Protein AF-A0A553KK40-F1 (afdb_monomer)

Sequence (92 aa):
MPSRKRRFGSIPCFHGNWCGPGCSGPEPPIDEIDRCCMMHDKCYRKRGYFACSCDKKLVKCLKKHIDRTTEKGRKAYLMYLYFRNSICDPKR

Radius of gyration: 13.55 Å; Cα contacts (8 Å, |Δi|>4): 125; chains: 1; bounding box: 29×28×43 Å

Structure (mmCIF, N/CA/C/O backbone):
data_AF-A0A553KK40-F1
#
_entry.id   AF-A0A553KK40-F1
#
loop_
_atom_site.group_PDB
_atom_site.id
_atom_site.type_symbol
_atom_site.label_atom_id
_atom_site.label_alt_id
_atom_site.label_comp_id
_atom_site.label_asym_id
_atom_site.label_entity_id
_atom_site.l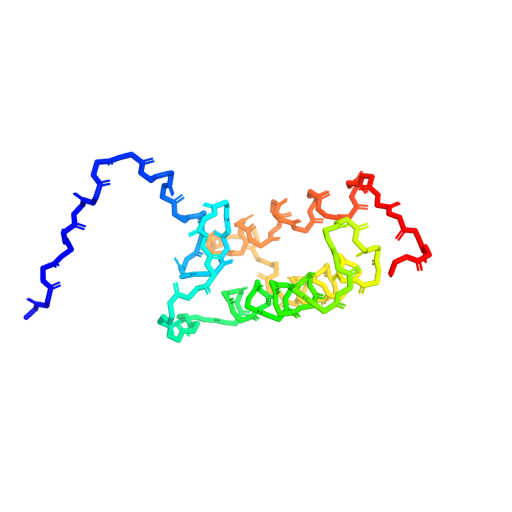abel_seq_id
_atom_site.pdbx_PDB_ins_code
_atom_site.Cartn_x
_atom_site.Cartn_y
_atom_site.Cartn_z
_atom_site.occupancy
_atom_site.B_iso_or_equiv
_atom_site.auth_seq_id
_atom_site.auth_comp_id
_atom_site.auth_asym_id
_atom_site.auth_atom_id
_atom_site.pdbx_PDB_model_num
ATOM 1 N N . MET A 1 1 ? 11.531 8.904 24.352 1.00 41.53 1 MET A N 1
ATOM 2 C CA . MET A 1 1 ? 10.635 9.192 23.208 1.00 41.53 1 MET A CA 1
ATOM 3 C C . MET A 1 1 ? 11.491 9.738 22.074 1.00 41.53 1 MET A C 1
ATOM 5 O O . MET A 1 1 ? 12.097 10.779 22.302 1.00 41.53 1 MET A O 1
ATOM 9 N N . PRO A 1 2 ? 11.649 9.078 20.912 1.00 49.78 2 PRO A N 1
ATOM 10 C CA . PRO A 1 2 ? 12.459 9.662 19.859 1.00 49.78 2 PRO A CA 1
ATOM 11 C C . PRO A 1 2 ? 11.649 10.727 19.115 1.00 49.78 2 PRO A C 1
ATOM 13 O O . PRO A 1 2 ? 10.547 10.513 18.612 1.00 49.78 2 PRO A O 1
ATOM 16 N N . SER A 1 3 ? 12.241 11.907 19.122 1.00 52.62 3 SER A N 1
ATOM 17 C CA . SER A 1 3 ? 11.875 13.156 18.479 1.00 52.62 3 SER A CA 1
ATOM 18 C C . SER A 1 3 ? 11.650 12.991 16.969 1.00 52.62 3 SER A C 1
ATOM 20 O O . SER A 1 3 ? 12.582 12.739 16.205 1.00 52.62 3 SER A O 1
ATOM 22 N N . ARG A 1 4 ? 10.410 13.213 16.506 1.00 59.94 4 ARG A N 1
ATOM 23 C CA . ARG A 1 4 ? 10.093 13.393 15.077 1.00 59.94 4 ARG A CA 1
ATOM 24 C C . ARG A 1 4 ? 10.714 14.704 14.581 1.00 59.94 4 ARG A C 1
ATOM 26 O O . ARG A 1 4 ? 10.097 15.765 14.670 1.00 59.94 4 ARG A O 1
ATOM 33 N N . LYS A 1 5 ? 11.930 14.639 14.031 1.00 50.72 5 LYS A N 1
ATOM 34 C CA . LYS A 1 5 ? 12.492 15.713 13.197 1.00 50.72 5 LYS A CA 1
ATOM 35 C C . LYS A 1 5 ? 11.617 15.853 11.947 1.00 50.72 5 LYS A C 1
ATOM 37 O O . LYS A 1 5 ? 11.735 15.069 11.010 1.00 50.72 5 LYS A O 1
ATOM 42 N N . ARG A 1 6 ? 10.714 16.837 11.941 1.00 56.41 6 ARG A N 1
ATOM 43 C CA . ARG A 1 6 ? 9.972 17.244 10.741 1.00 56.41 6 ARG A CA 1
ATOM 44 C C . ARG A 1 6 ? 10.977 17.775 9.718 1.00 56.41 6 ARG A C 1
ATOM 46 O O . ARG A 1 6 ? 11.528 18.856 9.901 1.00 56.41 6 ARG A O 1
ATOM 53 N N . ARG A 1 7 ? 11.245 16.996 8.668 1.00 58.09 7 ARG A N 1
ATOM 54 C CA . ARG A 1 7 ? 11.986 17.461 7.493 1.00 58.09 7 ARG A CA 1
ATOM 55 C C . ARG A 1 7 ? 11.092 18.437 6.727 1.00 58.09 7 ARG A C 1
ATOM 57 O O . ARG A 1 7 ? 10.008 18.068 6.286 1.00 58.09 7 ARG A O 1
ATOM 64 N N . PHE A 1 8 ? 11.528 19.688 6.619 1.00 45.34 8 PHE A N 1
ATOM 65 C CA . PHE A 1 8 ? 10.920 20.686 5.740 1.00 45.34 8 PHE A CA 1
ATOM 66 C C . PHE A 1 8 ? 10.948 20.144 4.298 1.00 45.34 8 PHE A C 1
ATOM 68 O O . PHE A 1 8 ? 12.028 19.900 3.766 1.00 45.34 8 PHE A O 1
ATOM 75 N N . GLY A 1 9 ? 9.775 19.901 3.700 1.00 54.84 9 GLY A N 1
ATOM 76 C CA . GLY A 1 9 ? 9.630 19.565 2.274 1.00 54.84 9 GLY A CA 1
ATOM 77 C C . GLY A 1 9 ? 9.110 18.163 1.919 1.00 54.84 9 GLY A C 1
ATOM 78 O O . GLY A 1 9 ? 8.914 17.894 0.739 1.00 54.84 9 GLY A O 1
ATOM 79 N N . SER A 1 10 ? 8.847 17.268 2.879 1.00 60.31 10 SER A N 1
ATOM 80 C CA . SER A 1 10 ? 8.252 15.948 2.591 1.00 60.31 10 SER A CA 1
ATOM 81 C C . SER A 1 10 ? 6.740 15.946 2.829 1.00 60.31 10 SER A C 1
ATOM 83 O O . SER A 1 10 ? 6.304 16.235 3.947 1.00 60.31 10 SER A O 1
ATOM 85 N N . ILE A 1 11 ? 5.948 15.581 1.811 1.00 72.50 11 ILE A N 1
ATOM 86 C CA . ILE A 1 11 ? 4.523 15.261 1.992 1.00 72.50 11 ILE A CA 1
ATOM 87 C C . ILE A 1 11 ? 4.447 14.135 3.035 1.00 72.50 11 ILE A C 1
ATOM 89 O O . ILE A 1 11 ? 5.152 13.135 2.887 1.00 72.50 11 ILE A O 1
ATOM 93 N N . PRO A 1 12 ? 3.667 14.291 4.119 1.00 85.69 12 PRO A N 1
ATOM 94 C CA . PRO A 1 12 ? 3.553 13.245 5.122 1.00 85.69 12 PRO A CA 1
ATOM 95 C C . PRO A 1 12 ? 2.972 11.975 4.497 1.00 85.69 12 PRO A C 1
ATOM 97 O O . PRO A 1 12 ? 2.084 12.046 3.644 1.00 85.69 12 PRO A O 1
ATOM 100 N N . CYS A 1 13 ? 3.444 10.817 4.961 1.00 92.44 13 CYS A N 1
ATOM 101 C CA . CYS A 1 13 ? 2.876 9.539 4.554 1.00 92.44 13 CYS A CA 1
ATOM 102 C C . CYS A 1 13 ? 1.375 9.525 4.797 1.00 92.44 13 CYS A C 1
ATOM 104 O O . CYS A 1 13 ? 0.889 9.951 5.847 1.00 92.44 13 CYS A O 1
ATOM 106 N N . PHE A 1 14 ? 0.646 9.017 3.810 1.00 95.31 14 PHE A N 1
ATOM 107 C CA . PHE A 1 14 ? -0.796 8.869 3.892 1.00 95.31 14 PHE A CA 1
ATOM 108 C C . PHE A 1 14 ? -1.178 7.920 5.037 1.00 95.31 14 PHE A C 1
ATOM 110 O O . PHE A 1 14 ? -2.129 8.170 5.785 1.00 95.31 14 PHE A O 1
ATOM 117 N N . HIS A 1 15 ? -0.400 6.847 5.203 1.00 95.81 15 HIS A N 1
ATOM 118 C CA . HIS A 1 15 ? -0.513 5.907 6.313 1.00 95.81 15 HIS A CA 1
ATOM 119 C C . HIS A 1 15 ? 0.847 5.269 6.612 1.00 95.81 15 HIS A C 1
ATOM 121 O O . HIS A 1 15 ? 1.566 4.891 5.691 1.00 95.81 15 HIS A O 1
ATOM 127 N N . GLY A 1 16 ? 1.189 5.149 7.895 1.00 95.38 16 GLY A N 1
ATOM 128 C CA . GLY A 1 16 ? 2.407 4.469 8.334 1.00 95.38 16 GLY A CA 1
ATOM 129 C C . GLY A 1 16 ? 3.702 5.006 7.725 1.00 95.38 16 GLY A C 1
ATOM 130 O O . GLY A 1 16 ? 3.893 6.219 7.631 1.00 95.38 16 GLY A O 1
ATOM 131 N N . ASN A 1 17 ? 4.593 4.084 7.363 1.00 96.81 17 ASN A N 1
ATOM 132 C CA . ASN A 1 17 ? 5.937 4.361 6.851 1.00 96.81 17 ASN A CA 1
ATOM 133 C C . ASN A 1 17 ? 6.080 4.071 5.344 1.00 96.81 17 ASN A C 1
ATOM 135 O O . ASN A 1 17 ? 7.096 4.433 4.745 1.00 96.81 17 ASN A O 1
ATOM 139 N N . TRP A 1 18 ? 5.089 3.409 4.738 1.00 97.62 18 TRP A N 1
ATOM 140 C CA . TRP A 1 18 ? 5.155 2.881 3.372 1.00 97.62 18 TRP A CA 1
ATOM 141 C C . TRP A 1 18 ? 3.987 3.307 2.481 1.00 97.62 18 TRP A C 1
ATOM 143 O O . TRP A 1 18 ? 4.058 3.149 1.269 1.00 97.62 18 TRP A O 1
ATOM 153 N N . CYS A 1 19 ? 2.881 3.822 3.024 1.00 97.12 19 CYS A N 1
ATOM 154 C CA . CYS A 1 19 ? 1.776 4.274 2.179 1.00 97.12 19 CYS A CA 1
ATOM 155 C C . CYS A 1 19 ? 1.907 5.768 1.865 1.00 97.12 19 CYS A C 1
ATOM 157 O O . CYS A 1 19 ? 1.572 6.614 2.697 1.00 97.12 19 CYS A O 1
ATOM 159 N N . GLY A 1 20 ? 2.322 6.104 0.642 1.00 94.12 20 GLY A N 1
ATOM 160 C CA . GLY A 1 20 ? 2.240 7.459 0.088 1.00 94.12 20 GLY A CA 1
ATOM 161 C C . GLY A 1 20 ? 3.486 7.899 -0.689 1.00 94.12 20 GLY A C 1
ATOM 162 O O . GLY A 1 20 ? 4.520 7.234 -0.639 1.00 94.12 20 GLY A O 1
ATOM 163 N N . PRO A 1 21 ? 3.418 9.027 -1.419 1.00 91.19 21 PRO A N 1
ATOM 164 C CA . PRO A 1 21 ? 4.573 9.567 -2.129 1.00 91.19 21 PRO A CA 1
ATOM 165 C C . PRO A 1 21 ? 5.737 9.857 -1.173 1.00 91.19 21 PRO A C 1
ATOM 167 O O . PRO A 1 21 ? 5.577 10.588 -0.200 1.00 91.19 21 PRO A O 1
ATOM 170 N N . GLY A 1 22 ? 6.912 9.296 -1.463 1.00 89.56 22 GLY A N 1
ATOM 171 C CA . GLY A 1 22 ? 8.103 9.459 -0.622 1.00 89.56 22 GLY A CA 1
ATOM 172 C C . GLY A 1 22 ? 8.133 8.576 0.631 1.00 89.56 22 GLY A C 1
ATOM 173 O O . GLY A 1 22 ? 9.029 8.743 1.456 1.00 89.56 22 GLY A O 1
ATOM 174 N N . C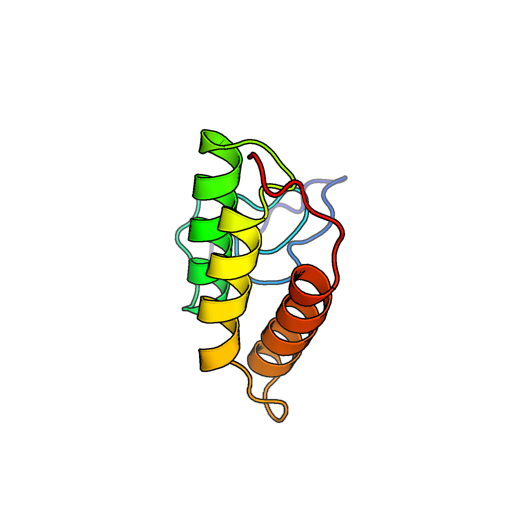YS A 1 23 ? 7.198 7.634 0.767 1.00 93.88 23 CYS A N 1
ATOM 175 C CA . CYS A 1 23 ? 7.096 6.729 1.907 1.00 93.88 23 CYS A CA 1
ATOM 176 C C . CYS A 1 23 ? 7.419 5.310 1.469 1.00 93.88 23 CYS A C 1
ATOM 178 O O . CYS A 1 23 ? 6.553 4.636 0.937 1.00 93.88 23 CYS A O 1
ATOM 180 N N . SER A 1 24 ? 8.662 4.870 1.674 1.00 94.44 24 SER A N 1
ATOM 181 C CA . SER A 1 24 ? 9.120 3.529 1.278 1.00 94.44 24 SER A CA 1
ATOM 182 C C . SER A 1 24 ? 10.140 2.952 2.268 1.00 94.44 24 SER A C 1
ATOM 184 O O . SER A 1 24 ? 11.168 2.390 1.870 1.00 94.44 24 SER A O 1
ATOM 186 N N . GLY A 1 25 ? 9.869 3.112 3.568 1.00 88.81 25 GLY A N 1
ATOM 187 C CA . GLY A 1 25 ? 10.777 2.726 4.654 1.00 88.81 25 GLY A CA 1
ATOM 188 C C . GLY A 1 25 ? 11.798 3.821 5.013 1.00 88.81 25 GLY A C 1
ATOM 189 O O . GLY A 1 25 ? 11.605 4.982 4.647 1.00 88.81 25 GLY A O 1
ATOM 190 N N . PRO A 1 26 ? 12.883 3.496 5.746 1.00 92.94 26 PRO A N 1
ATOM 191 C CA . PRO A 1 26 ? 13.379 2.151 6.078 1.00 92.94 26 PRO A CA 1
ATOM 192 C C . PRO A 1 26 ? 12.669 1.470 7.257 1.00 92.94 26 PRO A C 1
ATOM 194 O O . PRO A 1 26 ? 12.859 0.273 7.462 1.00 92.94 26 PRO A O 1
ATOM 197 N N . GLU A 1 27 ? 11.865 2.213 8.016 1.00 95.62 27 GLU A N 1
ATOM 198 C CA . GLU A 1 27 ? 11.179 1.708 9.207 1.00 95.62 27 GLU A CA 1
ATOM 199 C C . GLU A 1 27 ?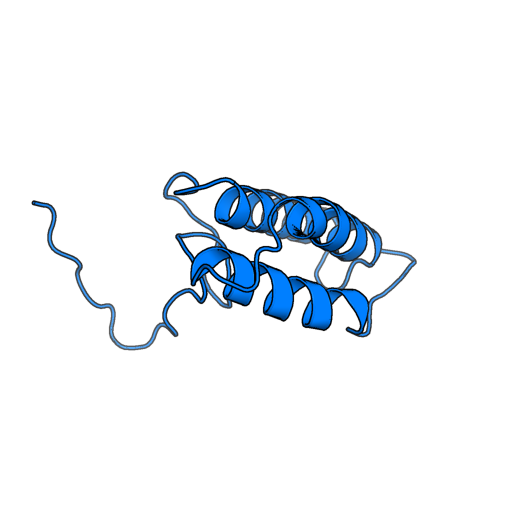 10.234 0.534 8.887 1.00 95.62 27 GLU A C 1
ATOM 201 O O . GLU A 1 27 ? 9.654 0.484 7.795 1.00 95.62 27 GLU A O 1
ATOM 206 N N . PRO A 1 28 ? 10.043 -0.422 9.817 1.00 97.06 28 PRO A N 1
ATOM 207 C CA . PRO A 1 28 ? 9.124 -1.536 9.612 1.00 97.06 28 PRO A CA 1
ATOM 208 C C . PRO A 1 28 ? 7.680 -1.043 9.413 1.00 97.06 28 PRO A C 1
ATOM 210 O O . PRO A 1 28 ? 7.325 0.040 9.891 1.00 97.06 28 PRO A O 1
ATOM 213 N N . PRO A 1 29 ? 6.830 -1.814 8.709 1.00 97.94 29 PRO A N 1
ATOM 214 C CA . PRO A 1 29 ? 5.423 -1.470 8.584 1.00 97.94 29 PRO A CA 1
ATOM 215 C C . PRO A 1 29 ? 4.756 -1.454 9.963 1.00 97.94 29 PRO A C 1
ATOM 217 O O . PRO A 1 29 ? 4.976 -2.362 10.766 1.00 97.94 29 PRO A O 1
ATOM 220 N N . ILE A 1 30 ? 3.942 -0.433 10.235 1.00 97.19 30 ILE A N 1
ATOM 221 C CA . ILE A 1 30 ? 3.309 -0.262 11.555 1.00 97.19 30 ILE A CA 1
ATOM 222 C C . ILE A 1 30 ? 2.053 -1.120 11.750 1.00 97.19 30 ILE A C 1
ATOM 224 O O . ILE A 1 30 ? 1.629 -1.345 12.880 1.00 97.19 30 ILE A O 1
ATOM 228 N N . ASP A 1 31 ? 1.440 -1.575 10.656 1.00 97.69 31 ASP A N 1
ATOM 229 C CA . ASP A 1 31 ? 0.293 -2.480 10.644 1.00 97.69 31 ASP A CA 1
ATOM 230 C C . ASP A 1 31 ? 0.184 -3.227 9.299 1.00 97.69 31 ASP A C 1
ATOM 232 O O . ASP A 1 31 ? 1.022 -3.082 8.405 1.00 97.69 31 ASP A O 1
ATOM 236 N N . GLU A 1 32 ? -0.858 -4.048 9.144 1.00 98.25 32 GLU A N 1
ATOM 237 C CA . GLU A 1 32 ? -1.071 -4.840 7.926 1.00 98.25 32 GLU A CA 1
ATOM 238 C C . GLU A 1 32 ? -1.398 -3.989 6.685 1.00 98.25 32 GLU A C 1
ATOM 240 O O . GLU A 1 32 ? -1.077 -4.390 5.567 1.00 98.25 32 GLU A O 1
ATOM 245 N N . ILE A 1 33 ? -1.979 -2.795 6.851 1.00 98.38 33 ILE A N 1
ATOM 246 C CA . ILE A 1 33 ? -2.238 -1.879 5.728 1.00 98.38 33 ILE A CA 1
ATOM 247 C C . ILE A 1 33 ? -0.910 -1.296 5.236 1.00 98.38 33 ILE A C 1
ATOM 249 O O . ILE A 1 33 ? -0.636 -1.311 4.035 1.00 98.38 33 ILE A O 1
ATOM 253 N N . ASP A 1 34 ? -0.05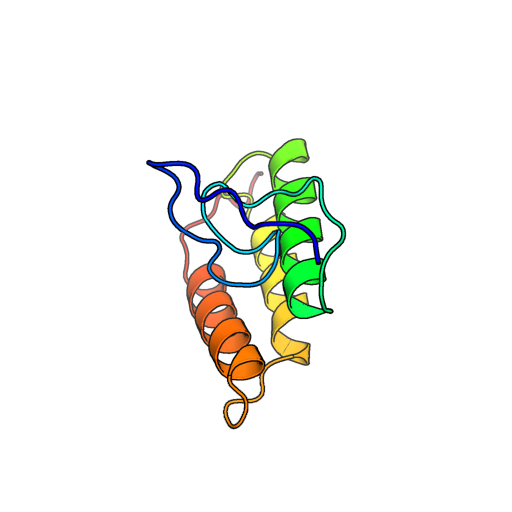5 -0.857 6.159 1.00 98.50 34 ASP A N 1
ATOM 254 C CA . ASP A 1 34 ? 1.294 -0.375 5.863 1.00 98.50 34 ASP A CA 1
ATOM 255 C C . ASP A 1 34 ? 2.159 -1.485 5.239 1.00 98.50 34 ASP A C 1
ATOM 257 O O . ASP A 1 34 ? 2.904 -1.263 4.283 1.00 98.50 34 ASP A O 1
ATOM 261 N N . ARG A 1 35 ? 1.984 -2.737 5.687 1.00 98.62 35 ARG A N 1
ATOM 262 C CA . ARG A 1 35 ? 2.621 -3.914 5.078 1.00 98.62 35 ARG A CA 1
ATOM 263 C C . ARG A 1 35 ? 2.175 -4.136 3.631 1.00 98.62 35 ARG A C 1
ATOM 265 O O . ARG A 1 35 ? 3.018 -4.483 2.798 1.00 98.62 35 ARG A O 1
ATOM 272 N N . CYS A 1 36 ? 0.895 -3.928 3.307 1.00 98.69 36 CYS A N 1
ATOM 273 C CA . CYS A 1 36 ? 0.419 -3.984 1.922 1.00 98.69 36 CYS A CA 1
ATOM 274 C C . CYS A 1 36 ? 1.165 -2.966 1.040 1.00 98.69 36 CYS A C 1
ATOM 276 O O . CYS A 1 36 ? 1.614 -3.324 -0.052 1.00 98.69 36 CYS A O 1
ATOM 278 N N . CYS A 1 37 ? 1.352 -1.735 1.525 1.00 98.56 37 CYS A N 1
ATOM 279 C CA . CYS A 1 37 ? 2.096 -0.692 0.815 1.00 98.56 37 CYS A CA 1
ATOM 280 C C . CYS A 1 37 ? 3.587 -1.036 0.685 1.00 98.56 37 CYS A C 1
ATOM 282 O O . CYS A 1 37 ? 4.138 -0.970 -0.410 1.00 98.56 37 CYS A O 1
ATOM 284 N N . MET A 1 38 ? 4.220 -1.565 1.739 1.00 98.62 38 MET A N 1
ATOM 285 C CA . MET A 1 38 ? 5.604 -2.052 1.665 1.00 98.62 38 MET A CA 1
ATOM 286 C C . MET A 1 38 ? 5.795 -3.093 0.553 1.00 98.62 38 MET A C 1
ATOM 288 O O . MET A 1 38 ? 6.800 -3.094 -0.165 1.00 98.62 38 MET A O 1
ATOM 292 N N . MET A 1 39 ? 4.856 -4.034 0.428 1.00 98.56 39 MET A N 1
ATOM 293 C CA . MET A 1 39 ? 4.903 -5.054 -0.621 1.00 98.56 39 MET A CA 1
ATOM 294 C C . MET A 1 39 ? 4.715 -4.453 -2.017 1.00 98.56 39 MET A C 1
ATOM 296 O O . MET A 1 39 ? 5.349 -4.922 -2.966 1.00 98.56 39 MET A O 1
ATOM 300 N N . HIS A 1 40 ? 3.868 -3.432 -2.139 1.00 98.44 40 HIS A N 1
ATOM 301 C CA . HIS A 1 40 ? 3.639 -2.697 -3.380 1.00 98.44 40 HIS A CA 1
ATOM 302 C C . HIS A 1 40 ? 4.885 -1.926 -3.822 1.00 98.44 40 HIS A C 1
ATOM 304 O O . HIS A 1 40 ? 5.364 -2.168 -4.928 1.00 98.44 40 HIS A O 1
ATOM 310 N N . ASP A 1 41 ? 5.512 -1.163 -2.930 1.00 98.31 41 ASP A N 1
ATOM 311 C CA . ASP A 1 41 ? 6.767 -0.449 -3.199 1.00 98.31 41 ASP A CA 1
ATOM 312 C C . ASP A 1 41 ? 7.892 -1.391 -3.629 1.00 98.31 41 ASP A C 1
ATOM 314 O O . ASP A 1 41 ? 8.630 -1.143 -4.587 1.00 98.31 41 ASP A O 1
ATOM 318 N N . LYS A 1 42 ? 8.031 -2.529 -2.937 1.00 98.19 42 LYS A N 1
ATOM 319 C CA . LYS A 1 42 ? 8.999 -3.570 -3.312 1.00 98.19 42 LYS A CA 1
ATOM 320 C C . LYS A 1 42 ? 8.690 -4.168 -4.687 1.00 98.19 42 LYS A C 1
ATOM 322 O O . LYS A 1 42 ? 9.620 -4.551 -5.393 1.00 98.19 42 LYS A O 1
ATOM 327 N N . CYS A 1 43 ? 7.417 -4.265 -5.067 1.00 98.44 43 CYS A N 1
ATOM 328 C CA . CYS A 1 43 ? 7.005 -4.722 -6.390 1.00 98.44 43 CYS A CA 1
ATOM 329 C C . CYS A 1 43 ? 7.347 -3.684 -7.466 1.00 98.44 43 CYS A C 1
ATOM 331 O O . CYS A 1 43 ? 7.998 -4.034 -8.450 1.00 98.44 43 CYS A O 1
ATOM 333 N N . TYR A 1 44 ? 7.017 -2.411 -7.242 1.00 97.75 44 TYR A N 1
ATOM 334 C CA . TYR A 1 44 ? 7.376 -1.304 -8.131 1.00 97.75 44 TYR A CA 1
ATOM 335 C C . TYR A 1 44 ? 8.881 -1.159 -8.329 1.00 97.75 44 TYR A C 1
ATOM 337 O O . TYR A 1 44 ? 9.329 -0.974 -9.455 1.00 97.75 44 TYR A O 1
ATOM 345 N N . ARG A 1 45 ? 9.692 -1.364 -7.289 1.00 96.62 45 ARG A N 1
ATOM 346 C CA . ARG A 1 45 ? 11.158 -1.377 -7.428 1.00 96.62 45 ARG A CA 1
ATOM 347 C C . ARG A 1 45 ? 11.668 -2.452 -8.392 1.00 96.62 45 ARG A C 1
ATOM 349 O O . ARG A 1 45 ? 12.709 -2.273 -9.007 1.00 96.62 45 ARG A O 1
ATOM 356 N N . LYS A 1 46 ? 10.958 -3.580 -8.493 1.00 97.75 46 LYS A N 1
ATOM 357 C CA . LYS A 1 46 ? 11.340 -4.718 -9.343 1.00 97.75 46 LYS A CA 1
ATOM 358 C C . LYS A 1 46 ? 10.763 -4.634 -10.755 1.00 97.75 46 LYS A C 1
ATOM 360 O O . LYS A 1 46 ? 11.399 -5.116 -11.681 1.00 97.75 46 LYS A O 1
ATOM 365 N N . ARG A 1 47 ? 9.548 -4.099 -10.906 1.00 97.25 47 ARG A N 1
ATOM 366 C CA . ARG A 1 47 ? 8.769 -4.134 -12.162 1.00 97.25 47 ARG A CA 1
ATOM 367 C C . ARG A 1 47 ? 8.596 -2.766 -12.827 1.00 97.25 47 ARG A C 1
ATOM 369 O O . ARG A 1 47 ? 8.144 -2.682 -13.962 1.00 97.25 47 ARG A O 1
ATOM 376 N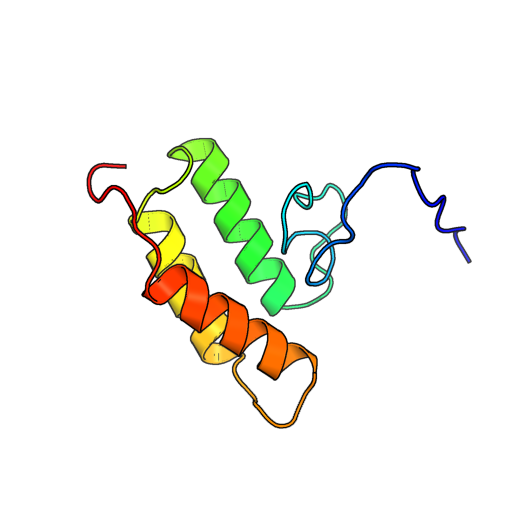 N . GLY A 1 48 ? 8.967 -1.699 -12.127 1.00 96.81 48 GLY A N 1
ATOM 377 C CA . GLY A 1 48 ? 8.678 -0.324 -12.507 1.00 96.81 48 GLY A CA 1
ATOM 378 C C . GLY A 1 48 ? 7.319 0.156 -11.994 1.00 96.81 48 GLY A C 1
ATOM 379 O O . GLY A 1 48 ? 6.437 -0.627 -11.631 1.00 96.81 48 GLY A O 1
ATOM 380 N N . TYR A 1 49 ? 7.161 1.479 -11.968 1.00 95.75 49 TYR A N 1
ATOM 381 C CA . TYR A 1 49 ? 5.901 2.140 -11.628 1.00 95.75 49 TYR A CA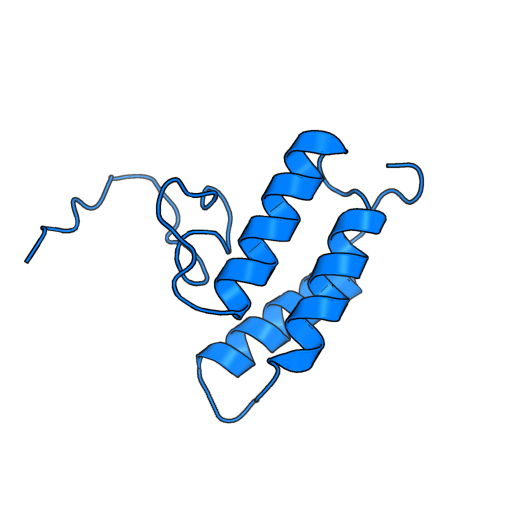 1
ATOM 382 C C . TYR A 1 49 ? 4.780 1.759 -12.602 1.00 95.75 49 TYR A C 1
ATOM 384 O O . TYR A 1 49 ? 5.046 1.425 -13.759 1.00 95.75 49 TYR A O 1
ATOM 392 N N . PHE A 1 50 ? 3.531 1.847 -12.139 1.00 96.81 50 PHE A N 1
ATOM 393 C CA . PHE A 1 50 ? 2.321 1.540 -12.912 1.00 96.81 50 PHE A CA 1
ATOM 394 C C . PHE A 1 50 ? 2.221 0.086 -13.390 1.00 96.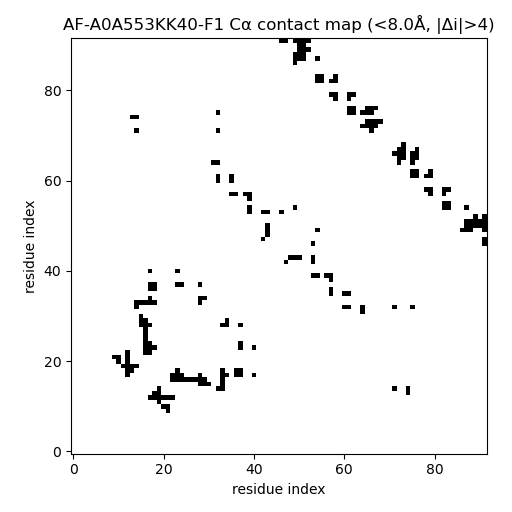81 50 PHE A C 1
ATOM 396 O O . PHE A 1 50 ? 1.465 -0.205 -14.308 1.00 96.81 50 PHE A O 1
ATOM 403 N N . ALA A 1 51 ? 2.966 -0.852 -12.804 1.00 98.31 51 ALA A N 1
ATOM 404 C CA . ALA A 1 51 ? 2.797 -2.266 -13.111 1.00 98.31 51 ALA A CA 1
ATOM 405 C C . ALA A 1 51 ? 1.437 -2.768 -12.600 1.00 98.31 51 ALA A C 1
ATOM 407 O O . ALA A 1 51 ? 1.247 -2.915 -11.388 1.00 98.31 51 ALA A O 1
ATOM 408 N N . CYS A 1 52 ? 0.511 -3.116 -13.506 1.00 98.38 52 CYS A N 1
ATOM 409 C CA . CYS A 1 52 ? -0.824 -3.598 -13.119 1.00 98.38 52 CYS A CA 1
ATOM 410 C C . CYS A 1 52 ? -0.758 -4.810 -12.181 1.00 98.38 52 CYS A C 1
ATOM 412 O O . CYS A 1 52 ? -1.632 -5.027 -11.342 1.00 98.38 52 CYS A O 1
ATOM 414 N N . SER A 1 53 ? 0.272 -5.641 -12.336 1.00 98.25 53 SER A N 1
ATOM 415 C CA . SER A 1 53 ? 0.520 -6.805 -11.487 1.00 98.25 53 SER A CA 1
ATOM 416 C C . SER A 1 53 ? 0.830 -6.430 -10.030 1.00 98.25 53 SER A C 1
ATOM 418 O O . SER A 1 53 ? 0.465 -7.180 -9.120 1.00 98.25 53 SER A O 1
ATOM 420 N N . CYS A 1 54 ? 1.458 -5.276 -9.791 1.00 98.56 54 CYS A N 1
ATOM 421 C CA . CYS A 1 54 ? 1.705 -4.732 -8.459 1.00 98.56 54 CYS A CA 1
ATOM 422 C C . CYS A 1 54 ? 0.428 -4.121 -7.873 1.00 98.56 54 CYS A C 1
ATOM 424 O O . CYS A 1 54 ? 0.057 -4.465 -6.749 1.00 98.56 54 CYS A O 1
ATOM 426 N N . ASP A 1 55 ? -0.301 -3.320 -8.653 1.00 98.38 55 ASP A N 1
ATOM 427 C CA . ASP A 1 55 ? -1.548 -2.682 -8.210 1.00 98.38 55 ASP A CA 1
ATOM 428 C C . ASP A 1 55 ? -2.620 -3.713 -7.849 1.00 98.38 55 ASP A C 1
ATOM 430 O O . ASP A 1 55 ? -3.226 -3.645 -6.780 1.00 98.38 55 ASP A O 1
ATOM 434 N N . LYS A 1 56 ? -2.784 -4.765 -8.661 1.00 98.56 56 LYS A N 1
ATOM 435 C CA . LYS A 1 56 ? -3.709 -5.873 -8.361 1.00 98.56 56 LYS A CA 1
ATOM 436 C C . LYS A 1 56 ? -3.373 -6.573 -7.042 1.00 98.56 56 LYS A C 1
ATOM 438 O O . LYS A 1 56 ? -4.282 -6.960 -6.303 1.00 98.56 56 LYS A O 1
ATOM 443 N N . LYS A 1 57 ? -2.083 -6.748 -6.727 1.00 98.56 57 LYS A N 1
ATOM 444 C CA . LYS A 1 57 ? -1.647 -7.339 -5.449 1.00 98.56 57 LYS A CA 1
ATOM 445 C C . LYS A 1 57 ? -1.972 -6.417 -4.280 1.00 98.56 57 LYS A C 1
ATOM 447 O O . LYS A 1 57 ? -2.494 -6.902 -3.276 1.00 98.56 57 LYS A O 1
ATOM 452 N N . LEU A 1 58 ? -1.727 -5.115 -4.432 1.00 98.69 58 LEU A N 1
ATOM 453 C CA . LEU A 1 58 ? -2.075 -4.114 -3.427 1.00 98.69 58 LEU A CA 1
ATOM 454 C C . LEU A 1 58 ? -3.588 -4.094 -3.170 1.00 98.69 58 LEU A C 1
ATOM 456 O O . LEU A 1 58 ? -4.015 -4.267 -2.032 1.00 98.69 58 LEU A O 1
ATOM 460 N N . VAL A 1 59 ? -4.403 -4.002 -4.223 1.00 98.69 59 VAL A N 1
ATOM 461 C CA . VAL A 1 59 ? -5.874 -4.026 -4.151 1.00 98.69 59 VAL A CA 1
ATOM 462 C C . VAL A 1 59 ? -6.379 -5.285 -3.438 1.00 98.69 59 VAL A C 1
ATOM 464 O O . VAL A 1 59 ? -7.230 -5.196 -2.549 1.00 98.69 59 VAL A O 1
ATOM 467 N N . LYS A 1 60 ? -5.835 -6.465 -3.771 1.00 98.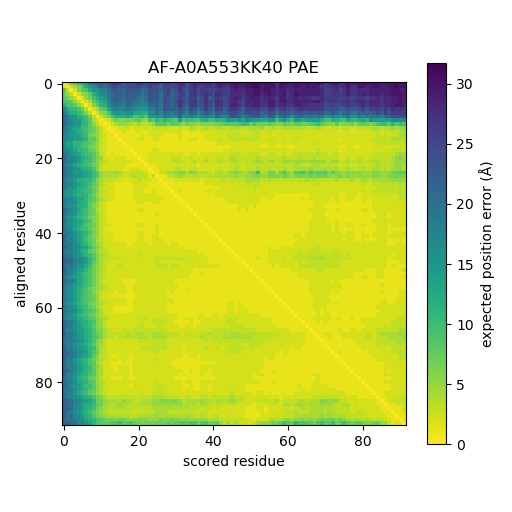75 60 LYS A N 1
ATOM 468 C CA . LYS A 1 60 ? -6.196 -7.731 -3.110 1.00 98.75 60 LYS A CA 1
ATOM 469 C C . LYS A 1 60 ? -5.827 -7.740 -1.623 1.00 98.75 60 LYS A C 1
ATOM 471 O O . LYS A 1 60 ? -6.571 -8.310 -0.827 1.00 98.75 60 LYS A O 1
ATOM 476 N N . CYS A 1 61 ? -4.694 -7.142 -1.260 1.00 98.69 61 CYS A N 1
ATOM 477 C CA . CYS A 1 61 ? -4.242 -7.023 0.124 1.00 98.69 61 CYS A CA 1
ATOM 478 C C . CYS A 1 61 ? -5.166 -6.088 0.918 1.00 98.69 61 CYS A C 1
ATOM 480 O O . CYS A 1 61 ? -5.787 -6.513 1.890 1.00 98.69 61 CYS A O 1
ATOM 482 N N . LEU A 1 62 ? -5.367 -4.860 0.424 1.00 98.62 62 LEU A N 1
ATOM 483 C CA . LEU A 1 62 ? -6.188 -3.833 1.070 1.00 98.62 62 LEU A CA 1
ATOM 484 C C . LEU A 1 62 ? -7.638 -4.268 1.275 1.00 98.62 62 LEU A C 1
ATOM 486 O O . LEU A 1 62 ? -8.215 -3.950 2.310 1.00 98.62 62 LEU A O 1
ATOM 490 N N . LYS A 1 63 ? -8.215 -5.038 0.341 1.00 98.44 63 LYS A N 1
ATOM 491 C CA . LYS A 1 63 ? -9.604 -5.519 0.430 1.00 98.44 63 LYS A CA 1
ATOM 492 C C . LYS A 1 63 ? -9.914 -6.237 1.753 1.00 98.44 63 LYS A C 1
ATOM 494 O O . LYS A 1 63 ? -11.046 -6.164 2.217 1.00 98.44 63 LYS A O 1
ATOM 499 N N . LYS A 1 64 ? -8.926 -6.895 2.370 1.00 98.19 64 LYS A N 1
ATOM 500 C CA . LYS A 1 64 ? -9.075 -7.612 3.651 1.00 98.19 64 LYS A CA 1
ATOM 501 C C . LYS A 1 64 ? -9.113 -6.696 4.877 1.00 98.19 64 LYS A C 1
ATOM 503 O O . LYS A 1 64 ? -9.486 -7.142 5.953 1.00 98.19 64 LYS A O 1
ATOM 508 N N . HIS A 1 65 ? -8.705 -5.442 4.716 1.00 97.88 65 HIS A N 1
ATOM 509 C CA . HIS A 1 65 ? -8.555 -4.465 5.794 1.00 97.88 65 HIS A CA 1
ATOM 510 C C . HIS A 1 65 ? -9.510 -3.274 5.638 1.00 97.88 65 HIS A C 1
ATOM 512 O O . HIS A 1 65 ? -9.370 -2.269 6.334 1.00 97.88 65 HIS A O 1
ATOM 518 N N . ILE A 1 66 ? -10.478 -3.372 4.721 1.00 98.12 66 ILE A N 1
ATOM 519 C CA . ILE A 1 66 ? -11.518 -2.361 4.554 1.00 98.12 66 ILE A CA 1
ATOM 520 C C . ILE A 1 66 ? -12.519 -2.502 5.693 1.00 98.12 66 ILE A C 1
ATOM 522 O O . ILE A 1 66 ? -13.305 -3.443 5.747 1.00 98.12 66 ILE A O 1
ATOM 526 N N . ASP A 1 67 ? -12.516 -1.495 6.551 1.00 97.25 67 ASP A N 1
ATOM 527 C CA . ASP A 1 67 ? -13.541 -1.258 7.553 1.00 97.25 67 ASP A CA 1
ATOM 528 C C . ASP A 1 67 ? -13.845 0.241 7.570 1.00 97.25 67 ASP A C 1
ATOM 530 O O . ASP A 1 67 ? -13.050 1.063 8.028 1.00 97.25 67 ASP A O 1
ATOM 534 N N . ARG A 1 68 ? -15.010 0.614 7.038 1.00 95.62 68 ARG A N 1
ATOM 535 C CA . ARG A 1 68 ? -15.404 2.022 6.892 1.00 95.62 68 ARG A CA 1
ATOM 536 C C . ARG A 1 68 ? -15.748 2.692 8.223 1.00 95.62 68 ARG A C 1
ATOM 538 O O . ARG A 1 68 ? -15.997 3.896 8.217 1.00 95.62 68 ARG A O 1
ATOM 545 N N . THR A 1 69 ? -15.773 1.957 9.334 1.00 97.50 69 THR A N 1
ATOM 546 C CA . THR A 1 69 ? -16.016 2.507 10.673 1.00 97.50 69 THR A CA 1
ATOM 547 C C . THR A 1 69 ? -14.725 3.006 11.331 1.00 97.50 69 THR A C 1
ATOM 549 O O . THR A 1 69 ? -14.758 3.994 12.069 1.00 97.50 69 THR A O 1
ATOM 552 N N . THR A 1 70 ? -13.570 2.428 10.978 1.00 97.06 70 THR A N 1
ATOM 553 C CA . THR A 1 70 ? -12.255 2.801 11.526 1.00 97.06 70 THR A CA 1
ATOM 554 C C . THR A 1 70 ? -11.503 3.773 10.616 1.00 97.06 70 THR A C 1
ATOM 556 O O . THR A 1 70 ? -11.686 3.789 9.400 1.00 97.06 70 THR A O 1
ATOM 559 N N . GLU A 1 71 ? -10.624 4.607 11.180 1.00 96.00 71 GLU A N 1
ATOM 560 C CA . GLU A 1 71 ? -9.782 5.511 10.378 1.00 96.00 71 GLU A CA 1
ATOM 561 C C . GLU A 1 71 ? -8.890 4.729 9.399 1.00 96.00 71 GLU A C 1
ATOM 563 O O . GLU A 1 71 ? -8.881 5.012 8.199 1.00 96.00 71 GLU A O 1
ATOM 568 N N . LYS A 1 72 ? -8.194 3.695 9.889 1.00 95.81 72 LYS A N 1
ATOM 569 C CA . LYS A 1 72 ? -7.304 2.865 9.064 1.00 95.81 72 LYS A CA 1
ATOM 570 C C . LYS A 1 72 ? -8.058 2.160 7.933 1.00 95.81 72 LYS A C 1
ATOM 572 O O . LYS A 1 72 ? -7.593 2.152 6.797 1.00 95.81 72 LYS A O 1
ATOM 577 N N . GLY A 1 73 ? -9.255 1.640 8.203 1.00 97.44 73 GLY A N 1
ATOM 578 C CA . GLY A 1 73 ? -10.049 0.960 7.187 1.00 97.44 73 GLY A CA 1
ATOM 579 C C . GLY A 1 73 ? -10.635 1.920 6.146 1.00 97.44 73 GLY A C 1
ATOM 580 O O . GLY A 1 73 ? -10.707 1.561 4.969 1.00 97.44 73 GLY A O 1
ATOM 581 N N . ARG A 1 74 ? -10.944 3.174 6.516 1.00 98.38 74 ARG A N 1
ATOM 582 C CA . ARG A 1 74 ? -11.256 4.242 5.545 1.00 98.38 74 ARG A CA 1
ATOM 583 C C . ARG A 1 74 ? -10.055 4.554 4.650 1.00 98.38 74 ARG A C 1
ATOM 585 O O . ARG A 1 74 ? -10.223 4.644 3.437 1.00 98.38 74 ARG A O 1
ATOM 592 N N . LYS A 1 75 ? -8.843 4.653 5.208 1.00 97.81 75 LYS A N 1
ATOM 593 C CA . LYS A 1 75 ? -7.612 4.836 4.415 1.00 97.81 75 LYS A CA 1
ATOM 594 C C . LYS A 1 75 ? -7.375 3.666 3.457 1.00 97.81 75 LYS A C 1
ATOM 596 O O . LYS A 1 75 ? -7.129 3.895 2.274 1.00 97.81 75 LYS A O 1
ATOM 601 N N . ALA A 1 76 ? -7.531 2.427 3.928 1.00 98.25 76 ALA A N 1
ATOM 602 C CA . ALA A 1 76 ? -7.452 1.235 3.083 1.00 98.25 76 ALA A CA 1
ATOM 603 C C . ALA A 1 76 ? -8.479 1.266 1.943 1.00 98.25 76 ALA A C 1
ATOM 605 O O . ALA A 1 76 ? -8.140 0.943 0.806 1.00 98.25 76 ALA A O 1
ATOM 606 N N . TYR A 1 77 ? -9.710 1.705 2.223 1.00 98.50 77 TYR A N 1
ATOM 607 C CA . TYR A 1 77 ? -10.759 1.862 1.217 1.00 98.50 77 TYR A CA 1
ATOM 608 C C . TYR A 1 77 ? -10.406 2.905 0.148 1.00 98.50 77 TYR A C 1
ATOM 610 O O . TYR A 1 77 ? -10.584 2.640 -1.039 1.00 98.50 77 TYR A O 1
ATOM 618 N N . LEU A 1 78 ? -9.863 4.062 0.540 1.00 98.12 78 LEU A N 1
ATOM 619 C CA . LEU A 1 78 ? -9.445 5.101 -0.408 1.00 98.12 78 LEU A CA 1
ATOM 620 C C . LEU A 1 78 ? -8.310 4.618 -1.317 1.00 98.12 78 LEU A C 1
ATOM 622 O O . LEU A 1 78 ? -8.388 4.781 -2.533 1.00 98.12 78 LEU A O 1
ATOM 626 N N . MET A 1 79 ? -7.302 3.951 -0.752 1.00 97.88 79 MET A N 1
ATOM 627 C CA . MET A 1 79 ? -6.223 3.350 -1.543 1.00 97.88 79 MET A CA 1
ATOM 628 C C . MET A 1 79 ? -6.745 2.242 -2.465 1.00 97.88 79 MET A C 1
ATOM 630 O O . MET A 1 79 ? -6.368 2.184 -3.633 1.00 97.88 79 MET A O 1
ATOM 634 N N . TYR A 1 80 ? -7.654 1.395 -1.972 1.00 98.50 80 TYR A N 1
ATOM 635 C CA . TYR A 1 80 ? -8.313 0.370 -2.778 1.00 98.50 80 TYR A CA 1
ATOM 636 C C . TYR A 1 80 ? -9.033 0.987 -3.981 1.00 98.50 80 TYR A C 1
ATOM 638 O O . TYR A 1 80 ? -8.863 0.504 -5.096 1.00 98.50 80 TYR A O 1
ATOM 646 N N . LEU A 1 81 ? -9.812 2.054 -3.775 1.00 98.31 81 LEU A N 1
ATOM 647 C CA . LEU A 1 81 ? -10.513 2.740 -4.860 1.00 98.31 81 LEU A CA 1
ATOM 648 C C . LEU A 1 81 ? -9.550 3.379 -5.857 1.00 98.31 81 LEU A C 1
ATOM 650 O O . LEU A 1 81 ? -9.805 3.289 -7.054 1.00 98.31 81 LEU A O 1
ATOM 654 N N . TYR A 1 82 ? -8.464 3.990 -5.385 1.00 97.69 82 TYR A N 1
ATOM 655 C CA . TYR A 1 82 ? -7.451 4.573 -6.257 1.00 97.69 82 TYR A CA 1
ATOM 656 C C . TYR A 1 82 ? -6.845 3.496 -7.164 1.00 97.69 82 TYR A C 1
ATOM 658 O O . TYR A 1 82 ? -7.132 3.473 -8.355 1.00 97.69 82 TYR A O 1
ATOM 666 N N . PHE A 1 83 ? -6.136 2.515 -6.598 1.00 97.62 83 PHE A N 1
ATOM 667 C CA . PHE A 1 83 ? -5.393 1.516 -7.379 1.00 97.62 83 PHE A CA 1
ATOM 668 C C . PHE A 1 83 ? -6.276 0.531 -8.152 1.00 97.62 83 PHE A C 1
ATOM 670 O O . PHE A 1 83 ? -5.815 -0.091 -9.106 1.00 97.62 83 PHE A O 1
ATOM 677 N N . ARG A 1 84 ? -7.550 0.374 -7.776 1.00 97.62 84 ARG A N 1
ATOM 678 C CA . ARG A 1 84 ? -8.512 -0.395 -8.577 1.00 97.62 84 ARG A CA 1
ATOM 679 C C . ARG A 1 84 ? -8.865 0.308 -9.889 1.00 97.62 84 ARG A C 1
ATOM 681 O O . ARG A 1 84 ? -9.187 -0.383 -10.850 1.00 97.62 84 ARG A O 1
ATOM 688 N N . ASN A 1 85 ? -8.855 1.641 -9.903 1.00 96.88 85 ASN A N 1
ATOM 689 C CA . ASN A 1 85 ? -9.300 2.453 -11.036 1.00 96.88 85 ASN A CA 1
ATOM 690 C C . ASN A 1 85 ? -8.156 3.225 -11.719 1.00 96.88 85 ASN A C 1
ATOM 692 O O . ASN A 1 85 ? -8.382 3.857 -12.748 1.00 96.88 85 ASN A O 1
ATOM 696 N N . SER A 1 86 ? -6.941 3.198 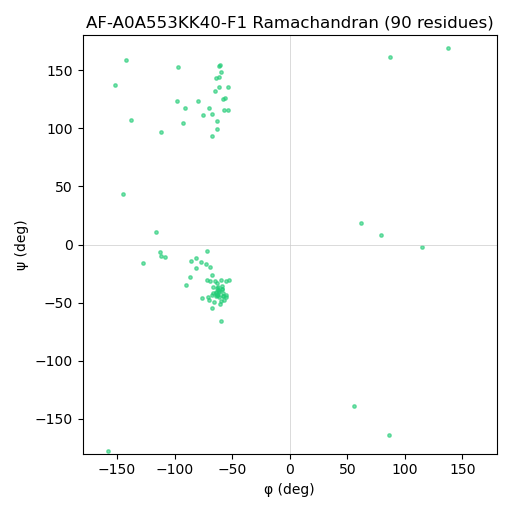-11.166 1.00 94.75 86 SER A N 1
ATOM 697 C CA . SER A 1 86 ? -5.762 3.817 -11.770 1.00 94.75 86 SER A CA 1
ATOM 698 C C . SER A 1 86 ? -5.397 3.161 -13.101 1.00 94.75 86 SER A C 1
ATOM 700 O O . SER A 1 86 ? -5.465 1.942 -13.256 1.00 94.75 86 SER A O 1
ATOM 702 N N . ILE A 1 87 ? -4.941 3.983 -14.047 1.00 96.31 87 ILE A N 1
ATOM 703 C CA . ILE A 1 87 ? -4.307 3.503 -15.276 1.00 96.31 87 ILE A CA 1
ATOM 704 C C . ILE A 1 87 ? -3.001 2.797 -14.897 1.00 96.31 87 ILE A C 1
ATOM 706 O O . ILE A 1 87 ? -2.195 3.331 -14.134 1.00 96.31 87 ILE A O 1
ATOM 710 N N . CYS A 1 88 ? -2.794 1.606 -15.451 1.00 97.44 88 CYS A N 1
ATOM 711 C CA . CYS A 1 88 ? -1.596 0.805 -15.249 1.00 97.44 88 CYS A CA 1
ATOM 712 C C . CYS A 1 88 ? -1.205 0.089 -16.554 1.00 97.44 88 CYS A C 1
ATOM 714 O O . CYS A 1 88 ? -2.033 -0.110 -17.445 1.00 97.44 88 CYS A O 1
ATOM 716 N N . ASP A 1 89 ? 0.059 -0.310 -16.664 1.00 97.94 89 ASP A N 1
ATOM 717 C CA . ASP A 1 89 ? 0.606 -1.088 -17.773 1.00 97.94 89 ASP A CA 1
ATOM 718 C C . ASP A 1 89 ? 0.495 -2.599 -17.471 1.00 97.94 89 ASP A C 1
ATOM 720 O O . ASP A 1 89 ? 1.099 -3.085 -16.503 1.00 97.94 89 ASP A O 1
ATOM 724 N N . PRO A 1 90 ? -0.267 -3.374 -18.269 1.00 96.25 90 PRO A N 1
ATOM 725 C CA . PRO A 1 90 ? -0.426 -4.810 -18.061 1.00 96.25 90 PRO A CA 1
ATOM 726 C C . PRO A 1 90 ? 0.819 -5.624 -18.428 1.00 96.25 90 PRO A C 1
ATOM 728 O O . PRO A 1 90 ? 0.914 -6.780 -18.016 1.00 96.25 90 PRO A O 1
ATOM 731 N N . LYS A 1 91 ? 1.753 -5.053 -19.198 1.00 94.81 91 LYS A N 1
ATOM 732 C CA . LYS A 1 91 ? 2.987 -5.724 -19.628 1.00 94.81 91 LYS A CA 1
ATOM 733 C C . LYS A 1 91 ? 4.110 -5.596 -18.597 1.00 94.81 91 LYS A C 1
ATOM 735 O O . LYS A 1 91 ? 5.086 -6.339 -18.688 1.00 94.81 91 LYS A O 1
ATOM 740 N N . ARG A 1 92 ? 3.965 -4.693 -17.621 1.00 90.31 92 ARG A N 1
ATOM 741 C CA . ARG A 1 92 ? 4.929 -4.486 -16.535 1.00 90.31 92 ARG A CA 1
ATOM 742 C C . ARG A 1 92 ? 4.808 -5.470 -15.391 1.00 90.31 92 ARG A C 1
ATOM 744 O O . ARG A 1 92 ? 3.725 -5.922 -14.939 1.00 90.31 92 ARG A O 1
#

Foldseek 3Di:
DDDDPPDPPDDDALDAQQHDVPRADPDDGPDQLSVLSNQLVVVCVVPNPQALVSLVSSLVSLVVQQDCVDPVNVSSVVSNVDSVPDHGDPVD

pLDDT: mean 91.78, std 14.12, range [41.53, 98.75]

Mean predicted aligned error: 5.48 Å

Solvent-accessible surface area (backbone atoms only — not comparable to full-atom values): 5183 Å² total; per-residue (Å²): 133,90,78,82,78,81,64,90,87,65,68,74,46,78,38,66,37,18,26,44,74,94,20,76,46,91,60,73,57,78,46,74,67,18,40,33,27,44,54,30,53,58,36,30,76,73,51,38,80,52,16,35,64,34,36,53,51,31,32,62,49,27,63,80,50,54,36,83,88,42,72,67,12,39,52,29,42,52,53,31,56,46,50,69,69,52,87,53,40,81,90,61

Secondary structure (DSSP, 8-state):
-------TTPPPPSBTTTBSTT---SSPPSSHHHHHHHHHHHHHHHH-TTBHHHHHHHHHHHGGG--TTSHHHHHHHHHHHHHHHS--BTT-